Protein AF-A0A183HFH0-F1 (afdb_monomer_lite)

Organism: NCBI:txid387005

Structure (mmCIF, N/CA/C/O backbone):
data_AF-A0A183HFH0-F1
#
_entry.id   AF-A0A183HFH0-F1
#
loop_
_atom_site.group_PDB
_atom_site.id
_atom_site.type_symbol
_atom_site.label_atom_id
_atom_site.label_alt_id
_atom_site.label_comp_id
_atom_site.label_asym_id
_atom_site.label_entity_id
_atom_site.label_seq_id
_atom_site.pdbx_PDB_ins_code
_atom_site.Cartn_x
_atom_site.Cartn_y
_atom_site.Cartn_z
_atom_site.occupancy
_atom_site.B_iso_or_equiv
_atom_site.auth_seq_id
_atom_site.auth_comp_id
_atom_site.auth_asym_id
_atom_site.auth_atom_id
_atom_site.pdbx_PDB_model_num
ATOM 1 N N . MET A 1 1 ? -32.371 42.827 -16.357 1.00 39.25 1 MET A N 1
ATOM 2 C CA . MET A 1 1 ? -31.180 42.972 -15.495 1.00 39.25 1 MET A CA 1
ATOM 3 C C . MET A 1 1 ? -30.832 41.594 -14.962 1.00 39.25 1 MET A C 1
ATOM 5 O O . MET A 1 1 ? -31.249 41.234 -13.873 1.00 39.25 1 MET A O 1
ATOM 9 N N . SER A 1 2 ? -30.178 40.794 -15.794 1.00 38.25 2 SER A N 1
ATOM 10 C CA . SER A 1 2 ? -29.615 39.489 -15.450 1.00 38.25 2 SER A CA 1
ATOM 11 C C . SER A 1 2 ? -28.174 39.718 -14.997 1.00 38.25 2 SER A C 1
ATOM 13 O O . SER A 1 2 ? -27.411 40.353 -15.720 1.00 38.25 2 SER A O 1
ATOM 15 N N . ARG A 1 3 ? -27.837 39.284 -13.781 1.00 35.28 3 ARG A N 1
ATOM 16 C CA . ARG A 1 3 ? -26.463 39.246 -13.272 1.00 35.28 3 ARG A CA 1
ATOM 17 C C . ARG A 1 3 ? -26.000 37.800 -13.403 1.00 35.28 3 ARG A C 1
ATOM 19 O O . ARG A 1 3 ? -26.586 36.927 -12.773 1.00 35.28 3 ARG A O 1
ATOM 26 N N . GLU A 1 4 ? -25.037 37.572 -14.282 1.00 41.44 4 GLU A N 1
ATOM 27 C CA . GLU A 1 4 ? -24.214 36.367 -14.287 1.00 41.44 4 GLU A CA 1
ATOM 28 C C . GLU A 1 4 ? -23.315 36.443 -13.044 1.00 41.44 4 GLU A C 1
ATOM 30 O O . GLU A 1 4 ? -22.695 37.478 -12.793 1.00 41.44 4 GLU A O 1
ATOM 35 N N . GLU A 1 5 ? -23.336 35.405 -12.210 1.00 43.28 5 GLU A N 1
ATOM 36 C CA . GLU A 1 5 ? -22.381 35.247 -11.115 1.00 43.28 5 GLU A CA 1
ATOM 37 C C . GLU A 1 5 ? -21.225 34.401 -11.648 1.00 43.28 5 GLU A C 1
ATOM 39 O O . GLU A 1 5 ? -21.361 33.192 -11.843 1.00 43.28 5 GLU A O 1
ATOM 44 N N . ASP A 1 6 ? -20.116 35.076 -11.950 1.00 36.19 6 ASP A N 1
ATOM 45 C CA . ASP A 1 6 ? -18.839 34.459 -12.285 1.00 36.19 6 ASP A CA 1
ATOM 46 C C . ASP A 1 6 ? -18.346 33.637 -11.084 1.00 36.19 6 ASP A C 1
ATOM 48 O O . ASP A 1 6 ? -18.154 34.161 -9.984 1.00 36.19 6 ASP A O 1
ATOM 52 N N . PHE A 1 7 ? -18.152 32.334 -11.295 1.00 42.34 7 PHE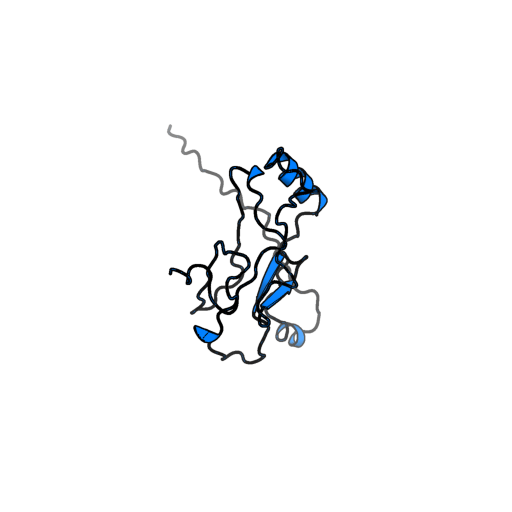 A N 1
ATOM 53 C CA . PHE A 1 7 ? -17.401 31.485 -10.376 1.00 42.34 7 PHE A CA 1
ATOM 54 C C . PHE A 1 7 ? -15.935 31.920 -10.436 1.00 42.34 7 PHE A C 1
ATOM 56 O O . PHE A 1 7 ? -15.241 31.658 -11.415 1.00 42.34 7 PHE A O 1
ATOM 63 N N . ASP A 1 8 ? -15.502 32.624 -9.395 1.00 41.75 8 ASP A N 1
ATOM 64 C CA . ASP A 1 8 ? -14.121 33.040 -9.177 1.00 41.75 8 ASP A CA 1
ATOM 65 C C . ASP A 1 8 ? -13.212 31.801 -9.107 1.00 41.75 8 ASP A C 1
ATOM 67 O O . ASP A 1 8 ? -13.319 30.984 -8.183 1.00 41.75 8 ASP A O 1
ATOM 71 N N . ASP A 1 9 ? -12.355 31.657 -10.122 1.00 47.81 9 ASP A N 1
ATOM 72 C CA . ASP A 1 9 ? -11.252 30.698 -10.213 1.00 47.81 9 ASP A CA 1
ATOM 73 C C . ASP A 1 9 ? -10.290 30.975 -9.048 1.00 47.81 9 ASP A C 1
ATOM 75 O O . ASP A 1 9 ? -9.303 31.709 -9.148 1.00 47.81 9 ASP A O 1
ATOM 79 N N . THR A 1 10 ? -10.611 30.409 -7.888 1.00 43.69 10 THR A N 1
ATOM 80 C CA . THR A 1 10 ? -9.757 30.476 -6.710 1.00 43.69 10 THR A CA 1
ATOM 81 C C . THR A 1 10 ? -8.541 29.609 -6.995 1.00 43.69 10 THR A C 1
ATOM 83 O O . THR A 1 10 ? -8.582 28.381 -6.919 1.00 43.69 10 THR A O 1
ATOM 86 N N . ILE A 1 11 ? -7.452 30.271 -7.382 1.00 48.16 11 ILE A N 1
ATOM 87 C CA . ILE A 1 11 ? -6.135 29.667 -7.540 1.00 48.16 11 ILE A CA 1
ATOM 88 C C . ILE A 1 11 ? -5.795 28.928 -6.240 1.00 48.16 11 ILE A C 1
ATOM 90 O O . ILE A 1 11 ? -5.712 29.522 -5.167 1.00 48.16 11 ILE A O 1
ATOM 94 N N . LEU A 1 12 ? -5.626 27.609 -6.347 1.00 42.78 12 LEU A N 1
ATOM 95 C CA . LEU A 1 12 ? -5.116 26.757 -5.279 1.00 42.78 12 LEU A CA 1
ATOM 96 C C . LEU A 1 12 ? -3.664 27.166 -4.985 1.00 42.78 12 LEU A C 1
ATOM 98 O O . LEU A 1 12 ? -2.748 26.793 -5.717 1.00 42.78 12 LEU A O 1
ATOM 102 N N . ASP A 1 13 ? -3.466 27.921 -3.907 1.00 39.72 13 ASP A N 1
ATOM 103 C CA . ASP A 1 13 ? -2.178 28.474 -3.454 1.00 39.72 13 ASP A CA 1
ATOM 104 C C . ASP A 1 13 ? -1.147 27.426 -2.959 1.00 39.72 13 ASP A C 1
ATOM 106 O O . ASP A 1 13 ? -0.092 27.785 -2.439 1.00 39.72 13 ASP A O 1
ATOM 110 N N . ASP A 1 14 ? -1.378 26.125 -3.159 1.00 45.50 14 ASP A N 1
ATOM 111 C CA . ASP A 1 14 ? -0.514 25.062 -2.616 1.00 45.50 14 ASP A CA 1
ATOM 112 C C . ASP A 1 14 ? 0.561 24.529 -3.586 1.00 45.50 14 ASP A C 1
ATOM 114 O O . ASP A 1 14 ? 1.282 23.577 -3.271 1.00 45.50 14 ASP A O 1
ATOM 118 N N . VAL A 1 15 ? 0.756 25.150 -4.755 1.00 40.75 15 VAL A N 1
ATOM 119 C CA . VAL A 1 15 ? 1.864 24.786 -5.658 1.00 40.75 15 VAL A CA 1
ATOM 120 C C . VAL A 1 15 ? 3.074 25.685 -5.408 1.00 40.75 15 VAL A C 1
ATOM 122 O O . VAL A 1 15 ? 3.265 26.719 -6.047 1.00 40.75 15 VAL A O 1
ATOM 125 N N . VAL A 1 16 ? 3.952 25.262 -4.497 1.00 43.03 16 VAL A N 1
ATOM 126 C CA . VAL A 1 16 ? 5.249 25.924 -4.300 1.00 43.03 16 VAL A CA 1
ATOM 127 C C . VAL A 1 16 ? 6.240 25.458 -5.371 1.00 43.03 16 VAL A C 1
ATOM 129 O O . VAL A 1 16 ? 6.838 24.384 -5.277 1.00 43.03 16 VAL A O 1
ATOM 132 N N . GLU A 1 17 ? 6.466 26.292 -6.387 1.00 40.31 17 GLU A N 1
ATOM 133 C CA . GLU A 1 17 ? 7.547 26.090 -7.355 1.00 40.31 17 GLU A CA 1
ATOM 134 C C . GLU A 1 17 ? 8.909 26.406 -6.706 1.00 40.31 17 GLU A C 1
ATOM 136 O O . GLU A 1 17 ? 9.286 27.561 -6.489 1.00 40.31 17 GLU A O 1
ATOM 141 N N . VAL A 1 18 ? 9.686 25.370 -6.381 1.00 43.25 18 VAL A N 1
ATOM 142 C CA . VAL A 1 18 ? 10.997 25.532 -5.733 1.00 43.25 18 VAL A CA 1
ATOM 143 C C . VAL A 1 18 ? 12.099 25.740 -6.776 1.00 43.25 18 VAL A C 1
ATOM 145 O O . VAL A 1 18 ? 12.560 24.796 -7.422 1.00 43.25 18 VAL A O 1
ATOM 148 N N . LYS A 1 19 ? 12.606 26.972 -6.893 1.00 40.84 19 LYS A N 1
ATOM 149 C CA . LYS A 1 19 ? 13.809 27.279 -7.688 1.00 40.84 19 LYS A CA 1
ATOM 150 C C . LYS A 1 19 ? 15.085 26.910 -6.926 1.00 40.84 19 LYS A C 1
ATOM 152 O O . LYS A 1 19 ? 15.270 27.246 -5.760 1.00 40.84 19 LYS A O 1
ATOM 157 N N . SER A 1 20 ? 16.001 26.215 -7.600 1.00 43.72 20 SER A N 1
ATOM 158 C CA . SER A 1 20 ? 17.257 25.730 -7.017 1.00 43.72 20 SER A CA 1
ATOM 159 C C . SER A 1 20 ? 18.190 26.874 -6.587 1.00 43.72 20 SER A C 1
ATOM 161 O O . SER A 1 20 ? 18.619 27.657 -7.434 1.00 43.72 20 SER A O 1
ATOM 163 N N . LEU A 1 21 ? 18.605 26.905 -5.316 1.00 45.41 21 LEU A N 1
ATOM 164 C CA . LEU A 1 21 ? 19.525 27.913 -4.752 1.00 45.41 21 LEU A CA 1
ATOM 165 C C . LEU A 1 21 ? 21.025 27.641 -5.020 1.00 45.41 21 LEU A C 1
ATOM 167 O O . LEU A 1 21 ? 21.884 28.226 -4.369 1.00 45.41 21 LEU A O 1
ATOM 171 N N . SER A 1 22 ? 21.379 26.750 -5.956 1.00 47.34 22 SER A N 1
ATOM 172 C CA . SER A 1 22 ? 22.791 26.500 -6.290 1.00 47.34 22 SER A CA 1
ATOM 173 C C . SER A 1 22 ? 23.280 27.483 -7.368 1.00 47.34 22 SER A C 1
ATOM 175 O O . SER A 1 22 ? 22.611 27.597 -8.408 1.00 47.34 22 SER A O 1
ATOM 177 N N . PRO A 1 23 ? 24.417 28.177 -7.149 1.00 49.19 23 PRO A N 1
ATOM 178 C CA . PRO A 1 23 ? 24.951 29.163 -8.090 1.00 49.19 23 PRO A CA 1
ATOM 179 C C . PRO A 1 23 ? 25.624 28.552 -9.334 1.00 49.19 23 PRO A C 1
ATOM 181 O O . PRO A 1 23 ? 25.889 29.285 -10.280 1.00 49.19 23 PRO A O 1
ATOM 184 N N . ASP A 1 24 ? 25.856 27.234 -9.381 1.00 48.50 24 ASP A N 1
ATOM 185 C CA . ASP A 1 24 ? 26.522 26.564 -10.508 1.00 48.50 24 ASP A CA 1
ATOM 186 C C . ASP A 1 24 ? 25.520 25.885 -11.469 1.00 48.50 24 ASP A C 1
ATOM 188 O O . ASP A 1 24 ? 24.747 24.995 -11.094 1.00 48.50 24 ASP A O 1
ATOM 192 N N . ALA A 1 25 ? 25.526 26.312 -12.736 1.00 55.56 25 ALA A N 1
ATOM 193 C CA . ALA A 1 25 ? 24.598 25.867 -13.776 1.00 55.56 25 ALA A CA 1
ATOM 194 C C . ALA A 1 25 ? 24.847 24.425 -14.259 1.00 55.56 25 ALA A C 1
ATOM 196 O O . ALA A 1 25 ? 23.902 23.757 -14.688 1.00 55.56 25 ALA A O 1
ATOM 197 N N . ALA A 1 26 ? 26.078 23.908 -14.163 1.00 57.12 26 ALA A N 1
ATOM 198 C CA . ALA A 1 26 ? 26.402 22.549 -14.606 1.00 57.12 26 ALA A CA 1
ATOM 199 C C . ALA A 1 26 ? 25.844 21.479 -13.648 1.00 57.12 26 ALA A C 1
ATOM 201 O O . ALA A 1 26 ? 25.385 20.418 -14.081 1.00 57.12 26 ALA A O 1
ATOM 202 N N . LEU A 1 27 ? 25.781 21.791 -12.348 1.00 52.97 27 LEU A N 1
ATOM 203 C CA . LEU A 1 27 ? 25.243 20.906 -11.309 1.00 52.97 27 LEU A CA 1
ATOM 204 C C . LEU A 1 27 ? 23.708 20.787 -11.329 1.00 52.97 27 LEU A C 1
ATOM 206 O O . LEU A 1 27 ? 23.153 19.871 -10.720 1.00 52.97 27 LEU A O 1
ATOM 210 N N . ARG A 1 28 ? 23.008 21.684 -12.039 1.00 52.72 28 ARG A N 1
ATOM 211 C CA . ARG A 1 28 ? 21.549 21.602 -12.244 1.00 52.72 28 ARG A CA 1
ATOM 212 C C . ARG A 1 28 ? 21.151 20.476 -13.202 1.00 52.72 28 ARG A C 1
ATOM 214 O O . ARG A 1 28 ? 20.035 19.981 -13.114 1.00 52.72 28 ARG A O 1
ATOM 221 N N . ARG A 1 29 ? 22.056 20.048 -14.094 1.00 52.09 29 ARG A N 1
ATOM 222 C CA . ARG A 1 29 ? 21.785 19.028 -15.127 1.00 52.09 29 ARG A CA 1
ATOM 223 C C . ARG A 1 29 ? 22.071 17.587 -14.688 1.00 52.09 29 ARG A C 1
ATOM 225 O O . ARG A 1 29 ? 21.708 16.664 -15.405 1.00 52.09 29 ARG A O 1
ATOM 232 N N . ARG A 1 30 ? 22.709 17.381 -13.530 1.00 49.88 30 ARG A N 1
ATOM 233 C CA . ARG A 1 30 ? 23.142 16.060 -13.033 1.00 49.88 30 ARG A CA 1
ATOM 234 C C . ARG A 1 30 ? 22.589 15.736 -11.644 1.00 49.88 30 ARG A C 1
ATOM 236 O O . ARG A 1 30 ? 23.336 15.403 -10.730 1.00 49.88 30 ARG A O 1
ATOM 243 N N . ARG A 1 31 ? 21.272 15.846 -11.473 1.00 41.34 31 ARG A N 1
ATOM 244 C CA . ARG A 1 31 ? 20.568 15.337 -10.286 1.00 41.34 31 ARG A CA 1
ATOM 245 C C . ARG A 1 31 ? 19.550 14.279 -10.714 1.00 41.34 31 ARG A C 1
ATOM 247 O O . ARG A 1 31 ? 18.976 14.445 -11.792 1.00 41.34 31 ARG A O 1
ATOM 254 N N . PRO A 1 32 ? 19.294 13.238 -9.898 1.00 37.94 32 PRO A N 1
ATOM 255 C CA . PRO A 1 32 ? 18.156 12.362 -10.132 1.00 37.94 32 PRO A CA 1
ATOM 256 C C . PRO A 1 32 ? 16.905 13.235 -10.231 1.00 37.94 32 PRO A C 1
ATOM 258 O O . PRO A 1 32 ? 16.676 14.116 -9.396 1.00 37.94 32 PRO A O 1
ATOM 261 N N . ARG A 1 33 ? 16.150 13.054 -11.316 1.00 45.50 33 ARG A N 1
ATOM 262 C CA . ARG A 1 33 ? 15.104 13.983 -11.756 1.00 45.50 33 ARG A CA 1
ATOM 263 C C . ARG A 1 33 ? 13.781 13.787 -11.011 1.00 45.50 33 ARG A C 1
ATOM 265 O O . ARG A 1 33 ? 12.727 13.991 -11.591 1.00 45.50 33 ARG A O 1
ATOM 272 N N . TYR A 1 34 ? 13.830 13.398 -9.742 1.00 41.59 34 TYR A N 1
ATOM 273 C CA . TYR A 1 34 ? 12.715 13.560 -8.818 1.00 41.59 34 TYR A CA 1
ATOM 274 C C . TYR A 1 34 ? 13.225 13.492 -7.377 1.00 41.59 34 TYR A C 1
ATOM 276 O O . TYR A 1 34 ? 13.868 12.537 -6.950 1.00 41.59 34 TYR A O 1
ATOM 284 N N . LYS A 1 35 ? 12.925 14.536 -6.607 1.00 38.38 35 LYS A N 1
ATOM 285 C CA . LYS A 1 35 ? 12.925 14.484 -5.149 1.00 38.38 35 LYS A CA 1
ATOM 286 C C . LYS A 1 35 ? 11.455 14.523 -4.767 1.00 38.38 35 LYS A C 1
ATOM 288 O O . LYS A 1 35 ? 10.862 15.595 -4.751 1.00 38.38 35 LYS A O 1
ATOM 293 N N . VAL A 1 36 ? 10.854 13.353 -4.560 1.00 41.31 36 VAL A N 1
ATOM 294 C CA . VAL A 1 36 ? 9.466 13.274 -4.098 1.00 41.31 36 VAL A CA 1
ATOM 295 C C . VAL A 1 36 ? 9.463 13.683 -2.634 1.00 41.31 36 VAL A C 1
ATOM 297 O O . VAL A 1 36 ? 9.848 12.908 -1.763 1.00 41.31 36 VAL A O 1
ATOM 300 N N 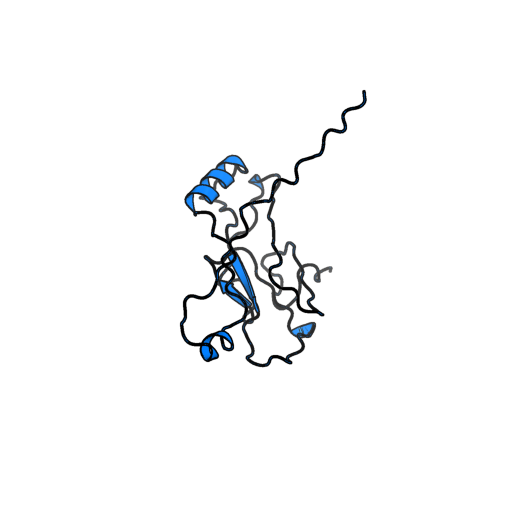. ILE A 1 37 ? 9.074 14.926 -2.380 1.00 42.88 37 ILE A N 1
ATOM 301 C CA . ILE A 1 37 ? 8.654 15.361 -1.056 1.00 42.88 37 ILE A CA 1
ATOM 302 C C . ILE A 1 37 ? 7.130 15.312 -1.104 1.00 42.88 37 ILE A C 1
ATOM 304 O O . ILE A 1 37 ? 6.483 16.319 -1.364 1.00 42.88 37 ILE A O 1
ATOM 308 N N . CYS A 1 38 ? 6.541 14.132 -0.895 1.00 43.81 38 CYS A N 1
ATOM 309 C CA . CYS A 1 38 ? 5.215 14.147 -0.289 1.00 43.81 38 CYS A CA 1
ATOM 310 C C . CYS A 1 38 ? 5.497 14.690 1.105 1.00 43.81 38 CYS A C 1
ATOM 312 O O . CYS A 1 38 ? 6.257 14.047 1.832 1.00 43.81 38 CYS A O 1
ATOM 314 N N . ALA A 1 39 ? 5.023 15.896 1.426 1.00 49.81 39 ALA A N 1
ATOM 315 C CA . ALA A 1 39 ? 5.084 16.393 2.791 1.00 49.81 39 ALA A CA 1
ATOM 316 C C . ALA A 1 39 ? 4.470 15.292 3.660 1.00 49.81 39 ALA A C 1
ATOM 318 O O . ALA A 1 39 ? 3.275 15.024 3.561 1.00 49.81 39 ALA A O 1
ATOM 319 N N . GLY A 1 40 ? 5.314 14.537 4.365 1.00 53.78 40 GLY A N 1
ATOM 320 C CA . GLY A 1 40 ? 4.838 13.435 5.177 1.00 53.78 40 GLY A CA 1
ATOM 321 C C . GLY A 1 40 ? 3.903 14.043 6.203 1.00 53.78 40 GLY A C 1
ATOM 322 O O . GLY A 1 40 ? 4.335 14.908 6.969 1.00 53.78 40 GLY A O 1
ATOM 323 N N . GLU A 1 41 ? 2.628 13.648 6.187 1.00 60.84 41 GLU A N 1
ATOM 324 C CA . GLU A 1 41 ? 1.730 13.943 7.302 1.00 60.84 41 GLU A CA 1
ATOM 325 C C . GLU A 1 41 ? 2.469 13.573 8.588 1.00 60.84 41 GLU A C 1
ATOM 327 O O . GLU A 1 41 ? 3.113 12.516 8.670 1.00 60.84 41 GLU A O 1
ATOM 332 N N . ARG A 1 42 ? 2.433 14.454 9.590 1.00 69.38 42 ARG A N 1
ATOM 333 C CA . ARG A 1 42 ? 3.207 14.202 10.804 1.00 69.38 42 ARG A CA 1
ATOM 334 C C . ARG A 1 42 ? 2.657 12.925 11.446 1.00 69.38 42 ARG A C 1
ATOM 336 O O . ARG A 1 42 ? 1.438 12.795 11.551 1.00 69.38 42 ARG A O 1
ATOM 343 N N . PRO A 1 43 ? 3.496 12.011 11.970 1.00 74.50 43 PRO A N 1
ATOM 344 C CA . PRO A 1 43 ? 3.024 10.736 12.524 1.00 74.50 43 PRO A CA 1
ATOM 345 C C . PRO A 1 43 ? 1.894 10.861 13.561 1.00 74.50 43 PRO A C 1
ATOM 347 O O . PRO A 1 43 ? 1.056 9.973 13.687 1.00 74.50 43 PRO A O 1
ATOM 350 N N . LYS A 1 44 ? 1.847 11.982 14.293 1.00 76.50 44 LYS A N 1
ATOM 351 C CA . LYS A 1 44 ? 0.763 12.293 15.236 1.00 76.50 44 LYS A CA 1
ATOM 352 C C . LYS A 1 44 ? -0.591 12.494 14.547 1.00 76.50 44 LYS A C 1
ATOM 354 O O . LYS A 1 44 ? -1.568 11.906 14.990 1.00 76.50 44 LYS A O 1
ATOM 359 N N . GLU A 1 45 ? -0.630 13.267 13.465 1.00 83.00 45 GLU A N 1
ATOM 360 C CA . GLU A 1 45 ? -1.857 13.558 12.708 1.00 83.00 45 GLU A CA 1
ATOM 361 C C . GLU A 1 45 ? -2.415 12.282 12.074 1.00 83.00 45 GLU A C 1
ATOM 363 O O . GLU A 1 45 ? -3.614 12.019 12.141 1.00 83.00 45 GLU A O 1
ATOM 368 N N . VAL A 1 46 ? -1.523 11.438 11.544 1.00 82.62 46 VAL A N 1
ATOM 369 C CA . VAL A 1 46 ? -1.880 10.120 11.005 1.00 82.62 46 VAL A CA 1
ATOM 370 C C . VAL A 1 46 ? -2.548 9.270 12.085 1.00 82.62 46 VAL A C 1
ATOM 372 O O . VAL A 1 46 ? -3.626 8.726 11.861 1.00 82.62 46 VAL A O 1
ATOM 375 N N . ASN A 1 47 ? -1.947 9.174 13.274 1.00 84.75 47 ASN A N 1
ATOM 376 C CA . ASN A 1 47 ? -2.493 8.356 14.356 1.00 84.75 47 ASN A CA 1
ATOM 377 C C . ASN A 1 47 ? -3.856 8.861 14.844 1.00 84.75 47 ASN A C 1
ATOM 379 O O . ASN A 1 47 ? -4.755 8.054 15.075 1.00 84.75 47 ASN A O 1
ATOM 383 N N . GLU A 1 48 ? -4.031 10.176 14.975 1.00 89.12 48 GLU A N 1
ATOM 384 C CA . GLU A 1 48 ? -5.316 10.776 15.351 1.00 89.12 48 GLU A CA 1
ATOM 385 C C . GLU A 1 48 ? -6.398 10.476 14.307 1.00 89.12 48 GLU A C 1
ATOM 387 O O . GLU A 1 48 ? -7.493 10.032 14.660 1.00 89.12 48 GLU A O 1
ATOM 392 N N . ARG A 1 49 ? -6.073 10.617 13.017 1.00 90.44 49 ARG A N 1
ATOM 393 C CA . ARG A 1 49 ? -6.979 10.281 11.913 1.00 90.44 49 ARG A CA 1
ATOM 394 C C . ARG A 1 49 ? -7.337 8.793 11.893 1.00 90.44 49 ARG A C 1
ATOM 396 O O . ARG A 1 49 ? -8.503 8.454 11.712 1.00 90.44 49 ARG A O 1
ATOM 403 N N . LEU A 1 50 ? -6.375 7.896 12.118 1.00 91.75 50 LEU A N 1
ATOM 404 C CA . LEU A 1 50 ? -6.631 6.451 12.173 1.00 91.75 50 LEU A CA 1
ATOM 405 C C . LEU A 1 50 ? -7.551 6.070 13.339 1.00 91.75 50 LEU A C 1
ATOM 407 O O . LEU A 1 50 ? -8.415 5.216 13.164 1.00 91.75 50 LEU A O 1
ATOM 411 N N . LEU A 1 51 ? -7.409 6.714 14.502 1.00 91.19 51 LEU A N 1
ATOM 412 C CA . LEU A 1 51 ? -8.308 6.498 15.642 1.00 91.19 51 LEU A CA 1
ATOM 413 C C . LEU A 1 51 ? -9.736 6.982 15.358 1.00 91.19 51 LEU A C 1
ATOM 415 O O . LEU A 1 51 ? -10.687 6.371 15.840 1.00 91.19 51 LEU A O 1
ATOM 419 N N . GLN A 1 52 ? -9.895 8.048 14.569 1.00 93.44 52 GLN A N 1
ATOM 420 C CA . GLN A 1 52 ? -11.209 8.540 14.147 1.00 93.44 52 GLN A CA 1
ATOM 421 C C . GLN A 1 52 ? -11.863 7.636 13.094 1.00 93.44 52 GLN A C 1
ATOM 423 O O . GLN A 1 52 ? -13.058 7.365 13.186 1.00 93.44 52 GLN A O 1
ATOM 428 N N . LEU A 1 53 ? -11.095 7.165 12.106 1.00 93.81 53 LEU A N 1
ATOM 429 C CA . LEU A 1 53 ? -11.605 6.318 11.020 1.00 93.81 53 LEU A CA 1
ATOM 430 C C . LEU A 1 53 ? -11.881 4.882 11.471 1.00 93.81 53 LEU A C 1
ATOM 432 O O . LEU A 1 53 ? -12.858 4.274 11.039 1.00 93.81 53 LEU A O 1
ATOM 436 N N . TYR A 1 54 ? -11.033 4.342 12.347 1.00 95.69 54 TYR A N 1
ATOM 437 C CA . TYR A 1 54 ? -11.066 2.941 12.759 1.00 95.69 54 TYR A CA 1
ATOM 438 C C . TYR A 1 54 ? -11.121 2.796 14.293 1.00 95.69 54 TYR A C 1
ATOM 440 O O . TYR A 1 54 ? -10.249 2.154 14.887 1.00 95.69 54 TYR A O 1
ATOM 448 N N . PRO A 1 55 ? -12.152 3.346 14.967 1.00 94.25 55 PRO A N 1
ATOM 449 C CA . PRO A 1 55 ? -12.213 3.424 16.432 1.00 94.25 55 PRO A CA 1
ATOM 450 C C . PRO A 1 55 ? -12.291 2.058 17.130 1.00 94.25 55 PRO A C 1
ATOM 452 O O . PRO A 1 55 ? -11.989 1.947 18.316 1.00 94.25 55 PRO A O 1
ATOM 455 N N . PHE A 1 56 ? -12.689 1.009 16.406 1.00 94.19 56 PHE A N 1
ATOM 456 C CA . PHE A 1 56 ? -12.830 -0.351 16.936 1.00 94.19 56 PHE A CA 1
ATOM 457 C C . PHE A 1 56 ? -11.569 -1.214 16.776 1.00 94.19 56 PHE A C 1
ATOM 459 O O . PHE A 1 56 ? -11.556 -2.371 17.200 1.00 94.19 56 PHE A O 1
ATOM 466 N N . VAL A 1 57 ? -10.505 -0.688 16.160 1.00 95.25 57 VAL A N 1
ATOM 467 C CA . VAL A 1 57 ? -9.270 -1.441 15.928 1.00 95.25 57 VAL A CA 1
ATOM 468 C C . VAL A 1 57 ? -8.336 -1.326 17.133 1.00 95.25 57 VAL A C 1
ATOM 470 O O . VAL A 1 57 ? -7.816 -0.256 17.445 1.00 95.25 57 VAL A O 1
ATOM 473 N N . ASP A 1 58 ? -8.055 -2.459 17.782 1.00 93.94 58 ASP A N 1
ATOM 474 C CA . ASP A 1 58 ? -7.003 -2.558 18.798 1.00 93.94 58 ASP A CA 1
ATOM 475 C C . ASP A 1 58 ? -5.629 -2.658 18.120 1.00 93.94 58 ASP A C 1
ATOM 477 O O . ASP A 1 58 ? -5.131 -3.747 17.822 1.00 93.94 58 ASP A O 1
ATOM 481 N N . GLN A 1 59 ? -5.000 -1.504 17.889 1.00 90.19 59 GLN A N 1
ATOM 482 C CA . GLN A 1 59 ? -3.709 -1.418 17.199 1.00 90.19 59 GLN A CA 1
ATOM 483 C C . GLN A 1 59 ? -2.554 -2.119 17.939 1.00 90.19 59 GLN A C 1
ATOM 485 O O . GLN A 1 59 ? -1.517 -2.369 17.332 1.00 90.19 59 GLN A O 1
ATOM 490 N N . LYS A 1 60 ? -2.705 -2.476 19.226 1.00 91.75 60 LYS A N 1
ATOM 491 C CA . LYS A 1 60 ? -1.686 -3.263 19.945 1.00 91.75 60 LYS A CA 1
ATOM 492 C C . LYS A 1 60 ? -1.720 -4.742 19.564 1.00 91.75 60 LYS A C 1
ATOM 494 O O . LYS A 1 60 ? -0.697 -5.412 19.663 1.00 91.75 60 LYS A O 1
ATOM 499 N N . LYS A 1 61 ? -2.888 -5.257 19.167 1.00 94.62 61 LYS A N 1
ATOM 500 C CA . LYS A 1 61 ? -3.079 -6.657 18.753 1.00 94.62 61 LYS A CA 1
ATOM 501 C C . LYS A 1 61 ? -3.045 -6.809 17.241 1.00 94.62 61 LYS A C 1
ATOM 503 O O . LYS A 1 61 ? -2.429 -7.737 16.728 1.00 94.62 61 LYS A O 1
ATOM 508 N N . THR A 1 62 ? -3.726 -5.906 16.545 1.00 94.94 62 THR A N 1
ATOM 509 C CA . THR A 1 62 ? -3.862 -5.886 15.089 1.00 94.94 62 THR A CA 1
ATOM 510 C C . THR A 1 62 ? -3.523 -4.480 14.595 1.00 94.94 62 THR A C 1
ATOM 512 O O . THR A 1 62 ? -4.435 -3.680 14.369 1.00 94.94 62 THR A O 1
ATOM 515 N N . PRO A 1 63 ? -2.226 -4.139 14.513 1.00 95.12 63 PRO A N 1
ATOM 516 C CA . PRO A 1 63 ? -1.785 -2.840 14.013 1.00 95.12 63 PRO A CA 1
ATOM 517 C C . PRO A 1 63 ? -2.297 -2.590 12.593 1.00 95.12 63 PRO A C 1
ATOM 519 O O . PRO A 1 63 ? -2.416 -3.514 11.786 1.00 95.12 63 PRO A O 1
ATOM 522 N N . LEU A 1 64 ? -2.607 -1.326 12.306 1.00 95.19 64 LEU A N 1
ATOM 523 C CA . LEU A 1 64 ? -3.027 -0.890 10.980 1.00 95.19 64 LEU A CA 1
ATOM 524 C C . LEU A 1 64 ? -1.810 -0.721 10.063 1.00 95.19 64 LEU A C 1
ATOM 526 O O . LEU A 1 64 ? -0.751 -0.308 10.541 1.00 95.19 64 LEU A O 1
ATOM 530 N N . PRO A 1 65 ? -1.955 -0.980 8.755 1.00 95.69 65 PRO A N 1
ATOM 531 C CA . PRO A 1 65 ? -0.933 -0.606 7.792 1.00 95.69 65 PRO A CA 1
ATOM 532 C C . PRO A 1 65 ? -0.769 0.915 7.745 1.00 95.69 65 PRO A C 1
ATOM 534 O O . PRO A 1 65 ? -1.744 1.654 7.610 1.00 95.69 65 PRO A O 1
ATOM 537 N N . THR A 1 66 ? 0.472 1.384 7.854 1.00 92.75 66 THR A N 1
ATOM 538 C CA . THR A 1 66 ? 0.798 2.825 7.882 1.00 92.75 66 THR A CA 1
ATOM 539 C C . THR A 1 66 ? 1.855 3.229 6.862 1.00 92.75 66 THR A C 1
ATOM 541 O O . THR A 1 66 ? 2.007 4.422 6.578 1.00 92.75 66 THR A O 1
ATOM 544 N N . HIS A 1 67 ? 2.598 2.253 6.338 1.00 93.62 67 HIS A N 1
ATOM 545 C CA . HIS A 1 67 ? 3.675 2.452 5.379 1.00 93.62 67 HIS A CA 1
ATOM 546 C C . HIS A 1 67 ? 3.983 1.155 4.612 1.00 93.62 67 HIS A C 1
ATOM 548 O O . HIS A 1 67 ? 3.452 0.084 4.909 1.00 93.62 67 HIS A O 1
ATOM 554 N N . TRP A 1 68 ? 4.842 1.243 3.601 1.00 96.00 68 TRP A N 1
ATOM 555 C CA . TRP A 1 68 ? 5.325 0.084 2.854 1.00 96.00 68 TRP A CA 1
ATOM 556 C C . TRP A 1 68 ? 6.380 -0.685 3.649 1.00 96.00 68 TRP A C 1
ATOM 558 O O . TRP A 1 68 ? 7.248 -0.092 4.287 1.00 96.00 68 TRP A O 1
ATOM 568 N N . SER A 1 69 ? 6.357 -2.013 3.582 1.00 95.12 69 SER A N 1
ATOM 569 C CA . SER A 1 69 ? 7.326 -2.844 4.291 1.00 95.12 69 SER A CA 1
ATOM 570 C C . SER A 1 69 ? 8.733 -2.692 3.709 1.00 95.12 69 SER A C 1
ATOM 572 O O . SER A 1 69 ? 8.945 -2.774 2.498 1.00 95.12 69 SER A O 1
ATOM 574 N N . HIS A 1 70 ? 9.734 -2.54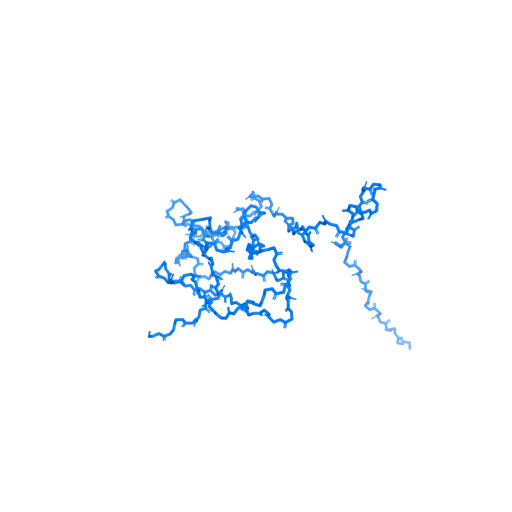5 4.580 1.00 91.44 70 HIS A N 1
ATOM 575 C CA . HIS A 1 70 ? 11.140 -2.566 4.165 1.00 91.44 70 HIS A CA 1
ATOM 576 C C . HIS A 1 70 ? 11.655 -3.990 3.885 1.00 91.44 70 HIS A C 1
ATOM 578 O O . HIS A 1 70 ? 12.649 -4.165 3.180 1.00 91.44 70 HIS A O 1
ATOM 584 N N . GLN A 1 71 ? 10.996 -5.004 4.453 1.00 92.75 71 GLN A N 1
ATOM 585 C CA . GLN A 1 71 ? 11.405 -6.411 4.365 1.00 92.75 71 GLN A CA 1
ATOM 586 C C . GLN A 1 71 ? 10.567 -7.183 3.345 1.00 92.75 71 GLN A C 1
ATOM 588 O O . GLN A 1 71 ? 11.092 -8.019 2.618 1.00 92.75 71 GLN A O 1
ATOM 593 N N . ASP A 1 72 ? 9.271 -6.886 3.273 1.00 95.75 72 ASP A N 1
ATOM 594 C CA . ASP A 1 72 ? 8.304 -7.608 2.448 1.00 95.75 72 ASP A CA 1
ATOM 595 C C . ASP A 1 72 ? 8.084 -6.892 1.107 1.00 95.75 72 ASP A C 1
ATOM 597 O O . ASP A 1 72 ? 7.018 -6.344 0.806 1.00 95.75 72 ASP A O 1
ATOM 601 N N . LYS A 1 73 ? 9.168 -6.834 0.331 1.00 94.62 73 LYS A N 1
ATOM 602 C CA . LYS A 1 73 ? 9.243 -6.164 -0.968 1.00 94.62 73 LYS A CA 1
ATOM 603 C C . LYS A 1 73 ? 10.192 -6.896 -1.907 1.00 94.62 73 LYS A C 1
ATOM 605 O O . LYS A 1 73 ? 11.158 -7.520 -1.466 1.00 94.62 73 LYS A O 1
ATOM 610 N N . ALA A 1 74 ? 9.979 -6.741 -3.207 1.00 93.06 74 ALA A N 1
ATOM 611 C CA . ALA A 1 74 ? 10.961 -7.146 -4.202 1.00 93.06 74 ALA A CA 1
ATOM 612 C C . ALA A 1 74 ? 12.306 -6.412 -4.017 1.00 93.06 74 ALA A C 1
ATOM 614 O O . ALA A 1 74 ? 12.374 -5.257 -3.573 1.00 93.06 74 ALA A O 1
ATOM 615 N N . ALA A 1 75 ? 13.400 -7.088 -4.377 1.00 90.81 75 ALA A N 1
ATOM 616 C CA . ALA A 1 75 ? 14.756 -6.561 -4.215 1.00 90.81 75 ALA A CA 1
ATOM 617 C C . ALA A 1 75 ? 15.021 -5.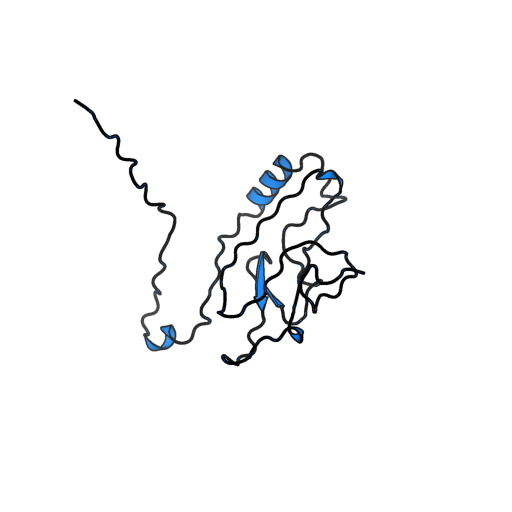321 -5.086 1.00 90.81 75 ALA A C 1
ATOM 619 O O . ALA A 1 75 ? 15.769 -4.436 -4.680 1.00 90.81 75 ALA A O 1
ATOM 620 N N . SER A 1 76 ? 14.368 -5.241 -6.245 1.00 87.88 76 SER A N 1
ATOM 621 C CA . SER A 1 76 ? 14.475 -4.139 -7.202 1.00 87.88 76 SER A CA 1
ATOM 622 C C . SER A 1 76 ? 13.738 -2.867 -6.777 1.00 87.88 76 SER A C 1
ATOM 624 O O . SER A 1 76 ? 13.872 -1.853 -7.453 1.00 87.88 76 SER A O 1
ATOM 626 N N . LEU A 1 77 ? 12.972 -2.878 -5.680 1.00 90.19 77 LEU A N 1
ATOM 627 C CA . LEU A 1 77 ? 12.257 -1.696 -5.194 1.00 90.19 77 LEU A CA 1
ATOM 628 C C . LEU A 1 77 ? 13.021 -0.980 -4.085 1.00 90.19 77 LEU A C 1
ATOM 630 O O . LEU A 1 77 ? 13.586 -1.604 -3.185 1.00 90.19 77 LEU A O 1
ATOM 634 N N . VAL A 1 78 ? 12.951 0.344 -4.092 1.00 89.94 78 VAL A N 1
ATOM 635 C CA . VAL A 1 78 ? 13.464 1.217 -3.037 1.00 89.94 78 VAL A CA 1
ATOM 636 C C . VAL A 1 78 ? 12.294 1.964 -2.412 1.00 89.94 78 VAL A C 1
ATOM 638 O O . VAL A 1 78 ? 11.452 2.528 -3.111 1.00 89.94 78 VAL A O 1
ATOM 641 N N . VAL A 1 79 ? 12.255 1.966 -1.081 1.00 89.56 79 VAL A N 1
ATOM 642 C CA . VAL A 1 79 ? 11.265 2.694 -0.284 1.00 89.56 79 VAL A CA 1
ATOM 643 C C . VAL A 1 79 ? 11.915 3.912 0.360 1.00 89.56 79 VAL A C 1
ATOM 645 O O . VAL A 1 79 ? 13.003 3.819 0.924 1.00 89.56 79 VAL A O 1
ATOM 648 N N . THR A 1 80 ? 11.272 5.071 0.249 1.00 88.31 80 THR A N 1
ATOM 649 C CA . THR A 1 80 ? 11.785 6.353 0.761 1.00 88.31 80 THR A CA 1
ATOM 650 C C . THR A 1 80 ? 10.666 7.160 1.417 1.00 88.31 80 THR A C 1
ATOM 652 O O . THR A 1 80 ? 9.511 6.734 1.396 1.00 88.31 80 THR A O 1
ATOM 655 N N . ASN A 1 81 ? 11.006 8.319 1.995 1.00 85.69 81 ASN A N 1
ATOM 656 C CA . ASN A 1 81 ? 10.051 9.251 2.607 1.00 85.69 81 ASN A CA 1
ATOM 657 C C . ASN A 1 81 ? 9.200 8.580 3.697 1.00 85.69 81 ASN A C 1
ATOM 659 O O . ASN A 1 81 ? 8.012 8.332 3.503 1.00 85.69 81 ASN A O 1
ATOM 663 N N . ASP A 1 82 ? 9.857 8.184 4.792 1.00 85.94 82 ASP A N 1
ATOM 664 C CA . ASP A 1 82 ? 9.249 7.422 5.892 1.00 85.94 82 ASP A CA 1
ATOM 665 C C . ASP A 1 82 ? 8.483 6.180 5.407 1.00 85.94 82 ASP A C 1
ATOM 667 O O . ASP A 1 82 ? 7.411 5.835 5.901 1.00 85.94 82 ASP A O 1
ATOM 671 N N . TYR A 1 83 ? 9.063 5.515 4.403 1.00 90.06 83 TYR A N 1
ATOM 672 C CA . TYR A 1 83 ? 8.549 4.304 3.764 1.00 90.06 83 TYR A CA 1
ATOM 673 C C . TYR A 1 83 ? 7.186 4.471 3.072 1.00 90.06 83 TYR A C 1
ATOM 675 O O . TYR A 1 83 ? 6.453 3.498 2.924 1.00 90.06 83 TYR A O 1
ATOM 683 N N . ARG A 1 84 ? 6.828 5.677 2.616 1.00 89.62 84 ARG A N 1
ATOM 6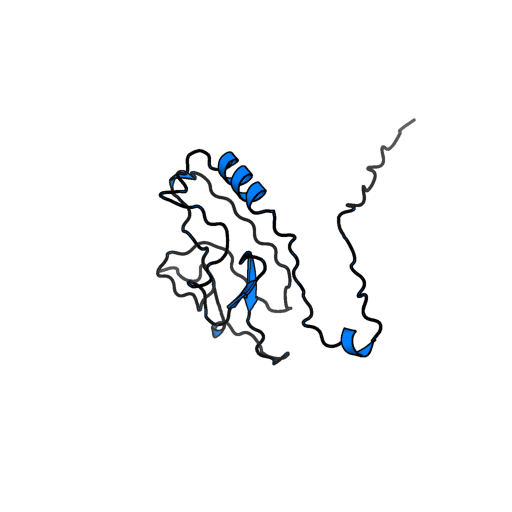84 C CA . ARG A 1 84 ? 5.562 5.936 1.895 1.00 89.62 84 ARG A CA 1
ATOM 685 C C . ARG A 1 84 ? 5.722 6.083 0.388 1.00 89.62 84 ARG A C 1
ATOM 687 O O . ARG A 1 84 ? 4.742 5.957 -0.342 1.00 89.62 84 ARG A O 1
ATOM 694 N N . ASN A 1 85 ? 6.952 6.258 -0.084 1.00 89.75 85 ASN A N 1
ATOM 695 C CA . ASN A 1 85 ? 7.250 6.347 -1.507 1.00 89.75 85 ASN A CA 1
ATOM 696 C C . ASN A 1 85 ? 7.923 5.063 -1.980 1.00 89.75 85 ASN A C 1
ATOM 698 O O . ASN A 1 85 ? 8.850 4.585 -1.327 1.00 89.75 85 ASN A O 1
ATOM 702 N N . VAL A 1 86 ? 7.508 4.561 -3.141 1.00 89.62 86 VAL A N 1
ATOM 703 C CA . VAL A 1 86 ? 8.083 3.379 -3.793 1.00 89.62 86 VAL A CA 1
ATOM 704 C C . VAL A 1 86 ? 8.614 3.788 -5.159 1.00 89.62 86 VAL A C 1
ATOM 706 O O . VAL A 1 86 ? 7.931 4.484 -5.908 1.00 89.62 86 VAL A O 1
ATOM 709 N N . ALA A 1 87 ? 9.821 3.345 -5.485 1.00 86.56 87 ALA A N 1
ATOM 710 C CA . ALA A 1 87 ? 10.401 3.483 -6.812 1.00 86.56 87 ALA A CA 1
ATOM 711 C C . ALA A 1 87 ? 11.184 2.222 -7.179 1.00 86.56 87 ALA A C 1
ATOM 713 O O . ALA A 1 87 ? 11.677 1.510 -6.302 1.00 86.56 87 ALA A O 1
ATOM 714 N N . TYR A 1 88 ? 11.331 1.966 -8.475 1.00 84.94 88 TYR A N 1
ATOM 715 C CA . TYR A 1 88 ? 12.335 1.019 -8.949 1.00 84.94 88 TYR A CA 1
ATOM 716 C C . TYR A 1 88 ? 13.730 1.577 -8.661 1.00 84.94 88 TYR A C 1
ATOM 718 O O . TYR A 1 88 ? 13.974 2.777 -8.810 1.00 84.94 88 TYR A O 1
ATOM 726 N N . ALA A 1 89 ? 14.631 0.705 -8.214 1.00 82.88 89 ALA A N 1
ATOM 727 C CA . ALA A 1 89 ? 16.039 1.026 -8.071 1.00 82.88 89 ALA A CA 1
ATOM 728 C C . ALA A 1 89 ? 16.585 1.477 -9.429 1.00 82.88 89 ALA A C 1
ATOM 730 O O . ALA A 1 89 ? 16.307 0.852 -10.452 1.00 82.88 89 ALA A O 1
ATOM 731 N N . ASP A 1 90 ? 17.349 2.566 -9.426 1.00 73.50 90 ASP A N 1
ATOM 732 C CA . ASP A 1 90 ? 17.993 3.062 -10.636 1.00 73.50 90 ASP A CA 1
ATOM 733 C C . ASP A 1 90 ? 19.013 2.025 -11.118 1.00 73.50 90 ASP A C 1
ATOM 735 O O . ASP A 1 90 ? 19.956 1.684 -10.399 1.00 73.50 90 ASP A O 1
ATOM 739 N N . SER A 1 91 ? 18.804 1.498 -12.320 1.00 66.75 91 SER A N 1
ATOM 740 C CA . SER A 1 91 ? 19.743 0.582 -12.960 1.00 66.75 91 SER A CA 1
ATOM 741 C C . SER A 1 91 ? 20.939 1.309 -13.581 1.00 66.75 91 SER A C 1
ATOM 743 O O . SER A 1 91 ? 21.902 0.664 -13.994 1.00 66.75 91 SER A O 1
ATOM 745 N N . GLY A 1 92 ? 20.899 2.645 -13.639 1.00 65.12 92 GLY A N 1
ATOM 746 C CA . GLY A 1 92 ? 21.915 3.489 -14.260 1.00 65.12 92 GLY A CA 1
ATOM 747 C C . GLY A 1 92 ? 21.858 3.511 -15.790 1.00 65.12 92 GLY A C 1
ATOM 748 O O . GLY A 1 92 ? 22.597 4.286 -16.401 1.00 65.12 92 GLY A O 1
ATOM 749 N N . ASP A 1 93 ? 20.989 2.705 -16.408 1.00 64.75 93 ASP A N 1
ATOM 750 C CA . ASP A 1 93 ? 20.774 2.669 -17.853 1.00 64.75 93 ASP A CA 1
ATOM 751 C C . ASP A 1 93 ? 19.454 3.375 -18.217 1.00 64.75 93 ASP A C 1
ATOM 753 O O . ASP A 1 93 ? 18.371 2.851 -17.946 1.00 64.75 93 ASP A O 1
ATOM 757 N N . PRO A 1 94 ? 19.509 4.561 -18.850 1.00 60.06 94 PRO A N 1
ATOM 758 C CA . PRO A 1 94 ? 18.315 5.311 -19.228 1.00 60.06 94 PRO A CA 1
ATOM 759 C C . PRO A 1 94 ? 17.492 4.649 -20.344 1.00 60.06 94 PRO A C 1
ATOM 761 O O . PRO A 1 94 ? 16.375 5.096 -20.590 1.00 60.06 94 PRO A O 1
ATOM 764 N N . ASN A 1 95 ? 18.028 3.626 -21.019 1.00 60.56 95 ASN A N 1
ATOM 765 C CA . ASN A 1 95 ? 17.354 2.898 -22.095 1.00 60.56 95 ASN A CA 1
ATOM 766 C C . ASN A 1 95 ? 16.886 1.503 -21.662 1.00 60.56 95 ASN A C 1
ATOM 768 O O . ASN A 1 95 ? 16.473 0.716 -22.513 1.00 60.56 95 ASN A O 1
ATOM 772 N N . GLN A 1 96 ? 16.967 1.164 -20.371 1.00 63.59 96 GLN A N 1
ATOM 773 C CA . GLN A 1 96 ? 16.501 -0.138 -19.924 1.00 63.59 96 GLN A CA 1
ATOM 774 C C . GLN A 1 96 ? 14.977 -0.230 -20.040 1.00 63.59 96 GLN A C 1
ATOM 776 O O . GLN A 1 96 ? 14.233 0.379 -19.270 1.00 63.59 96 GLN A O 1
ATOM 781 N N . GLU A 1 97 ? 14.520 -1.033 -20.995 1.00 64.25 97 GLU A N 1
ATOM 782 C CA . GLU A 1 97 ? 13.118 -1.410 -21.115 1.00 64.25 97 GLU A CA 1
ATOM 783 C C . GLU A 1 97 ? 12.746 -2.359 -19.970 1.00 64.25 97 GLU A C 1
ATOM 785 O O . GLU A 1 97 ? 13.314 -3.446 -19.826 1.00 64.25 97 GLU A O 1
ATOM 790 N N . LEU A 1 98 ? 11.797 -1.930 -19.136 1.00 64.56 98 LEU A N 1
ATOM 791 C CA . LEU A 1 98 ? 11.221 -2.758 -18.082 1.00 64.56 98 LEU A CA 1
ATOM 792 C C . LEU A 1 98 ? 10.247 -3.745 -18.721 1.00 64.56 98 LEU A C 1
ATOM 794 O O . LEU A 1 98 ? 9.170 -3.376 -19.187 1.00 64.56 98 LEU A O 1
ATOM 798 N N . ASN A 1 99 ? 10.626 -5.017 -18.734 1.00 67.31 99 ASN A N 1
ATOM 799 C CA . ASN A 1 99 ? 9.796 -6.079 -19.275 1.00 67.31 99 ASN A CA 1
ATOM 800 C C . ASN A 1 99 ? 8.832 -6.613 -18.212 1.00 67.31 99 ASN A C 1
ATOM 802 O O . ASN A 1 99 ? 9.013 -6.425 -17.012 1.00 67.31 99 ASN A O 1
ATOM 806 N N . ALA A 1 100 ? 7.843 -7.408 -18.629 1.00 65.69 100 ALA A N 1
ATOM 807 C CA . ALA A 1 100 ? 6.921 -8.071 -17.698 1.00 65.69 100 ALA A CA 1
ATOM 808 C C . ALA A 1 100 ? 7.626 -8.971 -16.655 1.00 65.69 100 ALA A C 1
ATOM 810 O O . ALA A 1 100 ? 7.053 -9.270 -15.609 1.00 65.69 100 ALA A O 1
ATOM 811 N N . LYS A 1 101 ? 8.861 -9.413 -16.935 1.00 72.56 101 LYS A N 1
ATOM 812 C CA . LYS A 1 101 ? 9.699 -10.184 -16.000 1.00 72.56 101 LYS A CA 1
ATOM 813 C C . LYS A 1 101 ? 10.330 -9.326 -14.902 1.00 72.56 101 LYS A C 1
ATOM 815 O O . LYS A 1 101 ? 10.718 -9.877 -13.881 1.00 72.56 101 LYS A O 1
ATOM 820 N N . ASP A 1 102 ? 10.396 -8.016 -15.111 1.00 80.56 102 ASP A N 1
ATOM 821 C CA . ASP A 1 102 ? 10.946 -7.043 -14.167 1.00 80.56 102 ASP A CA 1
ATOM 822 C C . ASP A 1 102 ? 9.863 -6.486 -13.232 1.00 80.56 102 ASP A C 1
ATOM 824 O O . ASP A 1 102 ? 10.121 -5.576 -12.445 1.00 80.56 102 ASP A O 1
ATOM 828 N N . ALA A 1 103 ? 8.644 -7.034 -13.306 1.00 87.69 103 ALA A N 1
ATOM 829 C CA . ALA A 1 103 ? 7.551 -6.676 -12.422 1.00 87.69 103 ALA A CA 1
ATOM 830 C C . ALA A 1 103 ? 7.960 -6.871 -10.959 1.00 87.69 103 ALA A C 1
ATOM 832 O O . ALA A 1 103 ? 8.483 -7.912 -10.565 1.00 87.69 103 ALA A O 1
ATOM 833 N N . ALA A 1 104 ? 7.685 -5.861 -10.147 1.00 90.44 104 ALA A N 1
ATOM 834 C CA . ALA A 1 104 ? 8.044 -5.853 -8.746 1.00 90.44 104 ALA A CA 1
ATOM 835 C C . ALA A 1 104 ? 6.911 -5.252 -7.916 1.00 90.44 104 ALA A C 1
ATOM 837 O O . ALA A 1 104 ? 6.282 -4.267 -8.307 1.00 90.44 104 ALA A O 1
ATOM 838 N N . ALA A 1 105 ? 6.668 -5.839 -6.751 1.00 93.75 105 ALA A N 1
ATOM 839 C CA . ALA A 1 105 ? 5.645 -5.420 -5.811 1.00 93.75 105 ALA A CA 1
ATOM 840 C C . ALA A 1 105 ? 6.211 -5.291 -4.393 1.00 93.75 105 ALA A C 1
ATOM 842 O O . ALA A 1 105 ? 7.263 -5.831 -4.035 1.00 93.75 105 ALA A O 1
ATOM 843 N N . VAL A 1 106 ? 5.475 -4.556 -3.570 1.00 96.12 106 VAL A N 1
ATOM 844 C CA . VAL A 1 106 ? 5.735 -4.366 -2.145 1.00 96.12 106 VAL A CA 1
ATOM 845 C C . VAL A 1 106 ? 4.414 -4.457 -1.394 1.00 96.12 106 VAL A C 1
ATOM 847 O O . VAL A 1 106 ? 3.391 -3.972 -1.878 1.00 96.12 106 VAL A O 1
ATOM 850 N N . ARG A 1 107 ? 4.430 -5.099 -0.224 1.00 97.19 107 ARG A N 1
ATOM 851 C CA . ARG A 1 107 ? 3.292 -5.114 0.702 1.00 97.19 107 ARG A CA 1
ATOM 852 C C . ARG A 1 107 ? 3.442 -4.019 1.755 1.00 97.19 107 ARG A C 1
ATOM 854 O O . ARG A 1 107 ? 4.538 -3.519 2.007 1.00 97.19 107 ARG A O 1
ATOM 861 N N . ALA A 1 108 ? 2.328 -3.643 2.376 1.00 96.94 108 ALA A N 1
ATOM 862 C CA . ALA A 1 108 ? 2.353 -2.798 3.565 1.00 96.94 108 ALA A CA 1
ATOM 863 C C . ALA A 1 108 ? 3.034 -3.517 4.745 1.00 96.94 108 ALA A C 1
ATOM 865 O O . ALA A 1 108 ? 3.234 -4.733 4.726 1.00 96.94 108 ALA A O 1
ATOM 866 N N . ASP A 1 109 ? 3.383 -2.760 5.778 1.00 96.06 109 ASP A N 1
ATOM 867 C CA . ASP A 1 109 ? 3.985 -3.260 7.015 1.00 96.06 109 ASP A CA 1
ATOM 868 C C . ASP A 1 109 ? 3.084 -4.250 7.780 1.00 96.06 109 ASP A C 1
ATOM 870 O O . ASP A 1 109 ? 3.582 -5.199 8.389 1.00 96.06 109 ASP A O 1
ATOM 874 N N . HIS A 1 110 ? 1.761 -4.079 7.695 1.00 96.75 110 HIS A N 1
ATOM 875 C CA . HIS A 1 110 ? 0.774 -4.920 8.372 1.00 96.75 110 HIS A CA 1
ATOM 876 C C . HIS A 1 110 ? -0.418 -5.277 7.462 1.00 96.75 110 HIS A C 1
ATOM 878 O O . HIS A 1 110 ? -0.739 -4.534 6.533 1.00 96.75 110 HIS A O 1
ATOM 884 N N . PRO A 1 111 ? -1.098 -6.417 7.693 1.00 96.94 111 PRO A N 1
ATOM 885 C CA . PRO A 1 111 ? -2.349 -6.725 7.005 1.00 96.94 111 PRO A CA 1
ATOM 886 C C . PRO A 1 111 ? -3.490 -5.828 7.503 1.00 96.94 111 PRO A C 1
ATOM 888 O O . PRO A 1 111 ? -3.463 -5.347 8.632 1.00 96.94 111 PRO A O 1
ATOM 891 N N . ILE A 1 112 ? -4.533 -5.666 6.687 1.00 97.19 112 ILE A N 1
ATOM 892 C CA . ILE A 1 112 ? -5.746 -4.928 7.067 1.00 97.19 112 ILE A CA 1
ATOM 893 C C . ILE A 1 112 ? -6.513 -5.722 8.146 1.00 97.19 112 ILE A C 1
ATOM 895 O O . ILE A 1 112 ? -6.910 -6.863 7.884 1.00 97.19 112 ILE A O 1
ATOM 899 N N . PRO A 1 113 ? -6.755 -5.160 9.347 1.00 96.44 113 PRO A N 1
ATOM 900 C CA . PRO A 1 113 ? -7.564 -5.804 10.377 1.00 96.44 113 PRO A CA 1
ATOM 901 C C . PRO A 1 113 ? -9.024 -5.982 9.949 1.00 96.44 113 PRO A C 1
ATOM 903 O O . PRO A 1 113 ? -9.658 -5.062 9.438 1.00 96.44 113 PRO A O 1
ATOM 906 N N . ILE A 1 114 ? -9.611 -7.139 10.262 1.00 94.38 114 ILE A N 1
ATOM 907 C CA . ILE A 1 114 ? -11.041 -7.401 10.007 1.00 94.38 114 ILE A CA 1
ATOM 908 C C . ILE A 1 114 ? -11.964 -6.430 10.763 1.00 94.38 114 ILE A C 1
ATOM 910 O O . ILE A 1 114 ? -13.079 -6.155 10.330 1.00 94.38 114 ILE A O 1
ATOM 914 N N . THR A 1 115 ? -11.488 -5.886 11.885 1.00 95.50 115 THR A N 1
ATOM 915 C CA . THR A 1 115 ? -12.205 -4.928 12.734 1.00 95.50 115 THR A CA 1
ATOM 916 C C . THR A 1 115 ? -12.299 -3.530 12.125 1.00 95.50 115 THR A C 1
ATOM 918 O O . THR A 1 115 ? -13.025 -2.699 12.664 1.00 95.50 115 THR A O 1
ATOM 921 N N . CYS A 1 116 ? -11.629 -3.268 10.995 1.00 94.00 116 CYS A N 1
ATOM 922 C CA . CYS A 1 116 ? -11.839 -2.043 10.222 1.00 94.00 116 CYS A CA 1
ATOM 923 C C . CYS A 1 116 ? -13.269 -1.947 9.674 1.00 94.00 116 CYS A C 1
ATOM 925 O O . CYS A 1 116 ? -13.799 -0.848 9.550 1.00 94.00 116 CYS A O 1
ATOM 927 N N . GLY A 1 117 ? -13.894 -3.082 9.330 1.00 93.75 117 GLY A N 1
ATOM 928 C CA . GLY A 1 117 ? -15.152 -3.122 8.581 1.00 93.75 117 GLY A CA 1
ATOM 929 C C . GLY A 1 117 ? -14.961 -2.681 7.128 1.00 93.75 117 GLY A C 1
ATOM 930 O O . GLY A 1 117 ? -15.015 -3.504 6.219 1.00 93.75 117 GLY A O 1
ATOM 931 N N . VAL A 1 118 ? -14.676 -1.397 6.917 1.00 94.81 118 VAL A N 1
ATOM 932 C CA . VAL A 1 118 ? -14.284 -0.816 5.626 1.00 94.81 118 VAL A CA 1
ATOM 933 C C . VAL A 1 118 ? -12.874 -0.268 5.775 1.00 94.81 118 VAL A C 1
ATOM 935 O O . VAL A 1 118 ? -12.582 0.369 6.776 1.00 94.81 118 VAL A O 1
ATOM 938 N N . TYR A 1 119 ? -11.998 -0.508 4.800 1.00 95.62 119 TYR A N 1
ATOM 939 C CA . TYR A 1 119 ? -10.639 0.035 4.790 1.00 95.62 119 TYR A CA 1
ATOM 940 C C . TYR A 1 119 ? -10.393 0.819 3.504 1.00 95.62 119 TYR A C 1
ATOM 942 O O . TYR A 1 119 ? -10.780 0.378 2.422 1.00 95.62 119 TYR A O 1
ATOM 950 N N . TYR A 1 120 ? -9.735 1.969 3.632 1.00 94.75 120 TYR A N 1
ATOM 951 C CA . TYR A 1 120 ? -9.447 2.881 2.532 1.00 94.75 120 TYR A CA 1
ATOM 952 C C . TYR A 1 120 ? -7.975 3.288 2.527 1.00 94.75 120 TYR A C 1
ATOM 954 O O . TYR A 1 120 ? -7.400 3.578 3.578 1.00 94.75 120 TYR A O 1
ATOM 962 N N . PHE A 1 121 ? -7.383 3.330 1.335 1.00 93.94 121 PHE A N 1
ATOM 963 C CA . PHE A 1 121 ? -6.049 3.865 1.094 1.00 93.94 121 PHE A CA 1
ATOM 964 C C . PHE A 1 121 ? -5.980 4.484 -0.303 1.00 93.94 121 PHE A C 1
ATOM 966 O O . PHE A 1 121 ? -6.718 4.088 -1.204 1.00 93.94 121 PHE A O 1
ATOM 973 N N . GLU A 1 122 ? -5.065 5.432 -0.474 1.00 91.50 122 GLU A N 1
ATOM 974 C CA . GLU A 1 122 ? -4.824 6.124 -1.737 1.00 91.50 122 GLU A CA 1
ATOM 975 C C . GLU A 1 122 ? -3.376 5.927 -2.174 1.00 91.50 122 GLU A C 1
ATOM 977 O O . GLU A 1 122 ? -2.472 5.766 -1.350 1.00 91.50 122 GLU A O 1
ATOM 982 N N . VAL A 1 123 ? -3.159 5.955 -3.487 1.00 90.88 123 VAL A N 1
ATOM 983 C CA . VAL A 1 123 ? -1.829 5.931 -4.092 1.00 90.88 123 VAL A CA 1
ATOM 984 C C . VAL A 1 123 ? -1.772 7.027 -5.143 1.00 90.88 123 VAL A C 1
ATOM 986 O O . VAL A 1 123 ? -2.540 7.017 -6.102 1.00 90.88 123 VAL A O 1
ATOM 989 N N . THR A 1 124 ? -0.832 7.951 -4.978 1.00 88.56 124 THR A N 1
ATOM 990 C CA . THR A 1 124 ? -0.578 9.010 -5.956 1.00 88.56 124 THR A CA 1
ATOM 991 C C . THR A 1 124 ? 0.540 8.585 -6.895 1.00 88.56 124 THR A C 1
ATOM 993 O O . THR A 1 124 ? 1.635 8.228 -6.457 1.00 88.56 124 THR A O 1
ATOM 996 N N . ILE A 1 125 ? 0.286 8.658 -8.200 1.00 86.88 125 ILE A N 1
ATOM 997 C CA . ILE A 1 125 ? 1.286 8.350 -9.222 1.00 86.88 125 ILE A CA 1
ATOM 998 C C . ILE A 1 125 ? 2.123 9.602 -9.490 1.00 86.88 125 ILE A C 1
ATOM 1000 O O . ILE A 1 125 ? 1.634 10.581 -10.044 1.00 86.88 125 ILE A O 1
ATOM 1004 N N . VAL A 1 126 ? 3.392 9.572 -9.082 1.00 81.50 126 VAL A N 1
ATOM 1005 C CA . VAL A 1 126 ? 4.295 10.736 -9.168 1.00 81.50 126 VAL A CA 1
ATOM 1006 C C . VAL A 1 126 ? 5.072 10.788 -10.489 1.00 81.50 126 VAL A C 1
ATOM 1008 O O . VAL A 1 126 ? 5.486 11.859 -10.926 1.00 81.50 126 VAL A O 1
ATOM 1011 N N . CYS A 1 127 ? 5.279 9.649 -11.150 1.00 69.19 127 CYS A N 1
ATOM 1012 C CA . CYS A 1 127 ? 5.975 9.581 -12.431 1.00 69.19 127 CYS A CA 1
ATOM 1013 C C . CYS A 1 127 ? 5.417 8.424 -13.260 1.00 69.19 127 CYS A C 1
ATOM 1015 O O . CYS A 1 127 ? 5.419 7.284 -12.802 1.00 69.19 127 CYS A O 1
ATOM 1017 N N . SER A 1 128 ? 4.965 8.724 -14.475 1.00 61.50 128 SER A N 1
ATOM 1018 C CA . SER A 1 128 ? 4.538 7.736 -15.462 1.00 61.50 128 SER A CA 1
ATOM 1019 C C . SER A 1 128 ? 5.477 7.837 -16.658 1.00 61.50 128 SER A C 1
ATOM 1021 O O . SER A 1 128 ? 5.467 8.838 -17.372 1.00 61.50 128 SER A O 1
ATOM 1023 N N . GLY A 1 129 ? 6.307 6.815 -16.871 1.00 62.88 129 GLY A N 1
ATOM 1024 C CA . GLY A 1 129 ? 6.974 6.626 -18.161 1.00 62.88 129 GLY A CA 1
ATOM 1025 C C . GLY A 1 129 ? 5.945 6.315 -19.254 1.00 62.88 129 GLY A C 1
ATOM 1026 O O . GLY A 1 129 ? 4.808 5.954 -18.944 1.00 62.88 129 GLY A O 1
ATOM 1027 N N . ALA A 1 130 ? 6.338 6.449 -20.524 1.00 54.81 130 ALA A N 1
ATOM 1028 C CA . ALA A 1 130 ? 5.449 6.213 -21.668 1.00 54.81 130 ALA A CA 1
ATOM 1029 C C . ALA A 1 130 ? 4.900 4.771 -21.725 1.00 54.81 130 ALA A C 1
ATOM 1031 O O . ALA A 1 130 ? 3.808 4.562 -22.240 1.00 54.81 130 ALA A O 1
ATOM 1032 N N . GLU A 1 131 ? 5.610 3.805 -21.132 1.00 63.53 131 GLU A N 1
ATOM 1033 C CA . GLU A 1 131 ? 5.208 2.397 -21.058 1.00 63.53 131 GLU A CA 1
ATOM 1034 C C . GLU A 1 131 ? 5.376 1.851 -19.633 1.00 63.53 131 GLU A C 1
ATOM 1036 O O . GLU A 1 131 ? 6.217 0.997 -19.363 1.00 63.53 131 GLU A O 1
ATOM 1041 N N . CYS A 1 132 ? 4.609 2.378 -18.672 1.00 66.94 132 CYS A N 1
ATOM 1042 C CA . CYS A 1 132 ? 4.617 1.847 -17.307 1.00 66.94 132 CYS A CA 1
ATOM 1043 C C . CYS A 1 132 ? 3.326 1.079 -16.990 1.00 66.94 132 CYS A C 1
ATOM 1045 O O . CYS A 1 132 ? 2.222 1.618 -17.008 1.00 66.94 132 CYS A O 1
ATOM 1047 N N . CYS A 1 133 ? 3.474 -0.210 -16.681 1.00 77.75 133 CYS A N 1
ATOM 1048 C CA . CYS A 1 133 ? 2.393 -1.030 -16.144 1.00 77.75 133 CYS A CA 1
ATOM 1049 C C . CYS A 1 133 ? 2.445 -0.970 -14.616 1.00 77.75 133 CYS A C 1
ATOM 1051 O O . CYS A 1 133 ? 3.356 -1.519 -13.997 1.00 77.75 133 CYS A O 1
ATOM 1053 N N . MET A 1 134 ? 1.467 -0.304 -14.006 1.00 83.88 134 MET A N 1
ATOM 1054 C CA . MET A 1 134 ? 1.339 -0.197 -12.553 1.00 83.88 134 MET A CA 1
ATOM 1055 C C . MET A 1 134 ? 0.098 -0.954 -12.092 1.00 83.88 134 MET A C 1
ATOM 1057 O O . MET A 1 134 ? -0.971 -0.823 -12.682 1.00 83.88 134 MET A O 1
ATOM 1061 N N . GLY A 1 135 ? 0.246 -1.741 -11.029 1.00 88.44 135 GLY A N 1
ATOM 1062 C CA . GLY A 1 135 ? -0.861 -2.424 -10.370 1.00 88.44 135 GLY A CA 1
ATOM 1063 C C . GLY A 1 135 ? -0.967 -1.970 -8.921 1.00 88.44 135 GLY A C 1
ATOM 1064 O O . GLY A 1 135 ? 0.029 -1.975 -8.201 1.00 88.44 135 GLY A O 1
ATOM 1065 N N . VAL A 1 136 ? -2.173 -1.604 -8.493 1.00 92.44 136 VAL A N 1
ATOM 1066 C CA . VAL A 1 136 ? -2.504 -1.315 -7.093 1.00 92.44 136 VAL A CA 1
ATOM 1067 C C . VAL A 1 136 ? -3.594 -2.287 -6.675 1.00 92.44 136 VAL A C 1
ATOM 1069 O O . VAL A 1 136 ? -4.565 -2.485 -7.402 1.00 92.44 136 VAL A O 1
ATOM 1072 N N . GLY A 1 137 ? -3.434 -2.925 -5.521 1.00 93.62 137 GLY A N 1
ATOM 1073 C CA . GLY A 1 137 ? -4.405 -3.904 -5.059 1.00 93.62 137 GLY A CA 1
ATOM 1074 C C . GLY A 1 137 ? -3.998 -4.575 -3.761 1.00 93.62 137 GLY A C 1
ATOM 1075 O O . GLY A 1 137 ? -3.162 -4.073 -3.013 1.00 93.62 137 GLY A O 1
ATOM 1076 N N . LEU A 1 138 ? -4.614 -5.726 -3.515 1.00 93.69 138 LEU A N 1
ATOM 1077 C CA . LEU A 1 138 ? -4.416 -6.535 -2.321 1.00 93.69 138 LEU A CA 1
ATOM 1078 C C . LEU A 1 138 ? -3.822 -7.887 -2.710 1.00 93.69 138 LEU A C 1
ATOM 1080 O O . LEU A 1 138 ? -4.082 -8.409 -3.796 1.00 93.69 138 LEU A O 1
ATOM 1084 N N . CYS A 1 139 ? -3.042 -8.472 -1.812 1.00 93.56 139 CYS A N 1
ATOM 1085 C CA . CYS A 1 139 ? -2.541 -9.827 -1.965 1.00 93.56 139 CYS A CA 1
ATOM 1086 C C . CYS A 1 139 ? -2.405 -10.509 -0.603 1.00 93.56 139 CYS A C 1
ATOM 1088 O O . CYS A 1 139 ? -2.283 -9.856 0.436 1.00 93.56 139 CYS A O 1
ATOM 1090 N N . GLU A 1 140 ? -2.424 -11.839 -0.607 1.00 93.38 140 GLU A N 1
ATOM 1091 C CA . GLU A 1 140 ? -2.088 -12.615 0.583 1.00 93.38 140 GLU A CA 1
ATOM 1092 C C . GLU A 1 140 ? -0.586 -12.554 0.874 1.00 93.38 140 GLU A C 1
ATOM 1094 O O . GLU A 1 140 ? 0.223 -12.269 -0.009 1.00 93.38 140 GLU A O 1
ATOM 1099 N N . ARG A 1 141 ? -0.197 -12.903 2.106 1.00 92.19 141 ARG A N 1
ATOM 1100 C CA . ARG A 1 141 ? 1.201 -12.916 2.575 1.00 92.19 141 ARG A CA 1
ATOM 1101 C C . ARG A 1 141 ? 2.135 -13.806 1.746 1.00 92.19 141 ARG A C 1
ATOM 1103 O O . ARG A 1 141 ? 3.327 -13.545 1.687 1.00 92.19 141 ARG A O 1
ATOM 1110 N N . ASN A 1 142 ? 1.620 -14.858 1.120 1.00 91.31 142 ASN A N 1
ATOM 1111 C CA . ASN A 1 142 ? 2.460 -15.855 0.449 1.00 91.31 142 ASN A CA 1
ATOM 1112 C C . ASN A 1 142 ? 2.568 -15.633 -1.068 1.00 91.31 142 ASN A C 1
ATOM 1114 O O . ASN A 1 142 ? 3.162 -16.449 -1.767 1.00 91.31 142 ASN A O 1
ATOM 1118 N N . VAL A 1 143 ? 1.996 -14.540 -1.582 1.00 92.19 143 VAL A N 1
ATOM 1119 C CA . VAL A 1 143 ? 2.087 -14.180 -3.002 1.00 92.19 143 VAL A CA 1
ATOM 1120 C C . VAL A 1 143 ? 3.503 -13.709 -3.344 1.00 92.19 143 VAL A C 1
ATOM 1122 O O . VAL A 1 143 ? 4.106 -12.968 -2.563 1.00 92.19 143 VAL A O 1
ATOM 1125 N N . ASP A 1 144 ? 4.003 -14.141 -4.508 1.00 91.12 144 ASP A N 1
ATOM 1126 C CA . ASP A 1 144 ? 5.294 -13.739 -5.075 1.00 91.12 144 ASP A CA 1
ATOM 1127 C C . ASP A 1 144 ? 5.276 -12.255 -5.456 1.00 91.12 144 ASP A C 1
ATOM 1129 O O . ASP A 1 144 ? 4.358 -11.778 -6.125 1.00 91.12 144 ASP A O 1
ATOM 1133 N N . LEU A 1 145 ? 6.304 -11.528 -5.023 1.00 92.44 145 LEU A N 1
ATOM 1134 C CA . LEU A 1 145 ? 6.425 -10.089 -5.227 1.00 92.44 145 LEU A CA 1
ATOM 1135 C C . LEU A 1 145 ? 7.196 -9.720 -6.500 1.00 92.44 145 LEU A C 1
ATOM 1137 O O . LEU A 1 145 ? 7.299 -8.538 -6.804 1.00 92.44 145 LEU A O 1
ATOM 1141 N N . ASN A 1 146 ? 7.695 -10.683 -7.279 1.00 90.25 146 ASN A N 1
ATOM 1142 C CA . ASN A 1 146 ? 8.303 -10.424 -8.596 1.00 90.25 146 ASN A CA 1
ATOM 1143 C C . ASN A 1 146 ? 7.255 -10.385 -9.729 1.00 90.25 146 ASN A C 1
ATOM 1145 O O . ASN A 1 146 ? 7.480 -10.878 -10.837 1.00 90.25 146 ASN A O 1
ATOM 1149 N N . ARG A 1 147 ? 6.050 -9.891 -9.415 1.00 87.06 147 ARG A N 1
ATOM 1150 C CA . ARG A 1 147 ? 4.869 -9.845 -10.290 1.00 87.06 147 ARG A CA 1
ATOM 1151 C C . ARG A 1 147 ? 3.984 -8.660 -9.912 1.00 87.06 147 ARG A C 1
ATOM 1153 O O . ARG A 1 147 ? 4.036 -8.176 -8.784 1.00 87.06 147 ARG A O 1
ATOM 1160 N N . LEU A 1 148 ? 3.131 -8.223 -10.838 1.00 85.88 148 LEU A N 1
ATOM 1161 C CA . LEU A 1 148 ? 2.119 -7.208 -10.543 1.00 85.88 148 LEU A CA 1
ATOM 1162 C C . LEU A 1 148 ? 0.957 -7.790 -9.713 1.00 85.88 148 LEU A C 1
ATOM 1164 O O . LEU A 1 148 ? 0.565 -8.945 -9.928 1.00 85.88 148 LEU A O 1
ATOM 1168 N N . PRO A 1 149 ? 0.362 -6.992 -8.807 1.00 82.75 149 PRO A N 1
ATOM 1169 C CA . PRO A 1 149 ? -0.856 -7.368 -8.094 1.00 82.75 149 PRO A CA 1
ATOM 1170 C C . PRO A 1 149 ? -1.981 -7.790 -9.052 1.00 82.75 149 PRO A C 1
ATOM 1172 O O . PRO A 1 149 ? -2.141 -7.212 -10.124 1.00 82.75 149 PRO A O 1
ATOM 1175 N N . GLY A 1 150 ? -2.768 -8.798 -8.666 1.00 79.81 150 GLY A N 1
ATOM 1176 C CA . GLY A 1 150 ? -3.905 -9.289 -9.460 1.00 79.81 150 GLY A CA 1
ATOM 1177 C C . GLY A 1 150 ? -3.570 -10.324 -10.543 1.00 79.81 150 GLY A C 1
ATOM 1178 O O . GLY A 1 150 ? -4.481 -10.954 -11.065 1.00 79.81 150 GLY A O 1
ATOM 1179 N N . LEU A 1 151 ? -2.291 -10.591 -10.838 1.00 67.62 151 LEU A N 1
ATOM 1180 C CA . LEU A 1 151 ? -1.892 -11.638 -11.799 1.00 67.62 151 LEU A CA 1
ATOM 1181 C C . LEU A 1 151 ? -2.031 -13.077 -11.259 1.00 67.62 151 LEU A C 1
ATOM 1183 O O . LEU A 1 151 ? -1.809 -14.039 -11.995 1.00 67.62 151 LEU A O 1
ATOM 1187 N N . HIS A 1 152 ? -2.399 -13.241 -9.986 1.00 58.12 152 HIS A N 1
ATOM 1188 C CA . HIS A 1 152 ? -2.737 -14.531 -9.390 1.00 58.12 152 HIS A CA 1
ATOM 1189 C C . HIS A 1 152 ? -4.256 -14.729 -9.390 1.00 58.12 152 HIS A C 1
ATOM 1191 O O . HIS A 1 152 ? -4.945 -14.344 -8.451 1.00 58.12 152 HIS A O 1
ATOM 1197 N N . CYS A 1 153 ? -4.760 -15.376 -10.437 1.00 39.44 153 CYS A N 1
ATOM 1198 C CA . CYS A 1 153 ? -6.052 -16.053 -10.420 1.00 39.44 153 CYS A CA 1
ATOM 1199 C C . CYS A 1 153 ? -5.780 -17.532 -10.716 1.00 39.44 153 CYS A C 1
ATOM 1201 O O . CYS A 1 153 ? -5.482 -17.893 -11.856 1.00 39.44 153 CYS A O 1
ATOM 1203 N N . LYS A 1 154 ? -5.809 -18.377 -9.688 1.00 41.28 154 LYS A N 1
ATOM 1204 C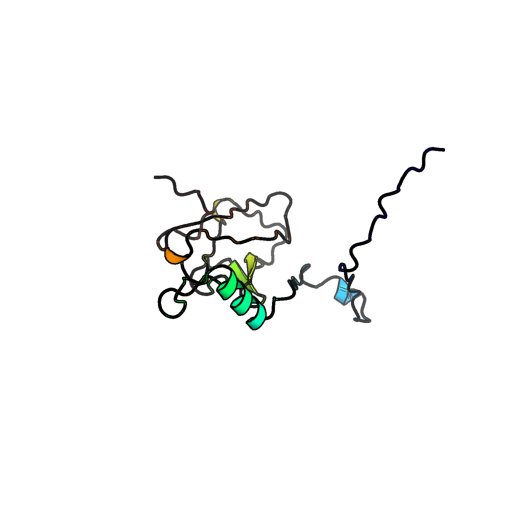 CA . LYS A 1 154 ? -6.000 -19.819 -9.845 1.00 41.28 154 LYS A CA 1
ATOM 1205 C C . LYS A 1 154 ? -7.148 -20.247 -8.958 1.00 41.28 154 LYS A C 1
ATOM 1207 O O . LYS A 1 154 ? -7.180 -19.753 -7.812 1.00 41.28 154 LYS A O 1
#

Secondary structure (DSSP, 8-state):
------------TT--------S-SSTTSSS-S------PPPHHHHHHHHHHH-TT--TTTSPPP-SEEEEEE-TTEEEETTTTEEEEPP-S-TT----GGG---EEESSPPPGGGSS-----------TT---------TTS-SSS-TT----

pLDDT: mean 74.42, std 21.0, range [35.28, 97.19]

Sequence (154 aa):
MSREEDFDDTILDDVVEVKSLSPDAALRRRRPRYKVICAGERPKEVNERLLQLYPFVDQKKTPLPTHWSHQDKAASLVVTNDYRNVAYADSGDPNQELNAKDAAAVRADHPIPITCGVYYFEVTIVCSGAECCMGVGLCERNVDLNRLPGLHCK

InterPro domains:
  IPR013320 Concanavalin A-like lectin/glucanase domain superfamily [SSF49899] (57-150)
  IPR043136 B30.2/SPRY domain superfamily [G3DSA:2.60.120.920] (41-154)

Radius of gyration: 20.61 Å; chains: 1; bounding box: 58×63×42 Å

Foldseek 3Di:
DDDDDDPPPPPPPPDDDDDDPDPDPVVVVPDDPDDDCPVPDPVVVVVVVCCVQQVQDPCVVANAFDAWDPPQWDPQWDADDVRHDIDGDDPVDPPDDCDQQQQFATDTPGDHDVSSVDDDDDDDDPDDDPDDDAADDDDDSPDDGSHHPPPDDD